Protein AF-A0AAW5ZJD1-F1 (afdb_monomer)

Mean predicted aligned error: 7.02 Å

Structure (mmCIF, N/CA/C/O backbone):
data_AF-A0AAW5ZJD1-F1
#
_entry.id   AF-A0AAW5ZJD1-F1
#
loop_
_atom_site.group_PDB
_atom_site.id
_atom_site.type_symbol
_atom_site.label_atom_id
_atom_site.label_alt_id
_atom_site.label_comp_id
_atom_site.label_asym_id
_atom_site.label_entity_id
_atom_site.label_seq_id
_atom_site.pdbx_PDB_ins_code
_atom_site.Cartn_x
_atom_site.Cartn_y
_atom_site.Cartn_z
_atom_site.occupancy
_atom_site.B_iso_or_equiv
_atom_site.auth_seq_id
_atom_site.auth_comp_id
_atom_site.auth_asym_id
_atom_site.auth_atom_id
_atom_site.pdbx_PDB_model_num
ATOM 1 N N . MET A 1 1 ? 21.258 -12.313 3.376 1.00 42.78 1 MET A N 1
ATOM 2 C CA . MET A 1 1 ? 20.514 -13.504 2.902 1.00 42.78 1 MET A CA 1
ATOM 3 C C . MET A 1 1 ? 19.874 -13.174 1.554 1.00 42.78 1 MET A C 1
ATOM 5 O O . MET A 1 1 ? 19.083 -12.244 1.484 1.00 42.78 1 MET A O 1
ATOM 9 N N . LYS A 1 2 ? 20.294 -13.832 0.463 1.00 48.34 2 LYS A N 1
ATOM 10 C CA . LYS A 1 2 ? 19.759 -13.617 -0.898 1.00 48.34 2 LYS A CA 1
ATOM 11 C C . LYS A 1 2 ? 18.590 -14.581 -1.125 1.00 48.34 2 LYS A C 1
ATOM 13 O O . LYS A 1 2 ? 18.828 -15.761 -1.362 1.00 48.34 2 LYS A O 1
ATOM 18 N N . ASN A 1 3 ? 17.354 -14.089 -1.085 1.00 51.97 3 ASN A N 1
ATOM 19 C CA . ASN A 1 3 ? 16.185 -14.897 -1.441 1.00 51.97 3 ASN A CA 1
ATOM 20 C C . ASN A 1 3 ? 16.116 -15.062 -2.967 1.00 51.97 3 ASN A C 1
ATOM 22 O O . ASN A 1 3 ? 15.800 -14.126 -3.700 1.00 51.97 3 ASN A O 1
ATOM 26 N N . LYS A 1 4 ? 16.469 -16.263 -3.442 1.00 59.03 4 LYS A N 1
ATOM 27 C CA . LYS A 1 4 ? 16.466 -16.681 -4.853 1.00 59.03 4 LYS A CA 1
ATOM 28 C C . LYS A 1 4 ? 15.130 -17.321 -5.257 1.00 59.03 4 LYS A C 1
ATOM 30 O O . LYS A 1 4 ? 15.091 -18.447 -5.737 1.00 59.03 4 LYS A O 1
ATOM 35 N N . SER A 1 5 ? 14.036 -16.580 -5.137 1.00 62.69 5 SER A N 1
ATOM 36 C CA . SER A 1 5 ? 12.874 -16.815 -5.999 1.00 62.69 5 SER A CA 1
ATOM 37 C C . SER A 1 5 ? 12.287 -15.465 -6.402 1.00 62.69 5 SER A C 1
ATOM 39 O O . SER A 1 5 ? 11.7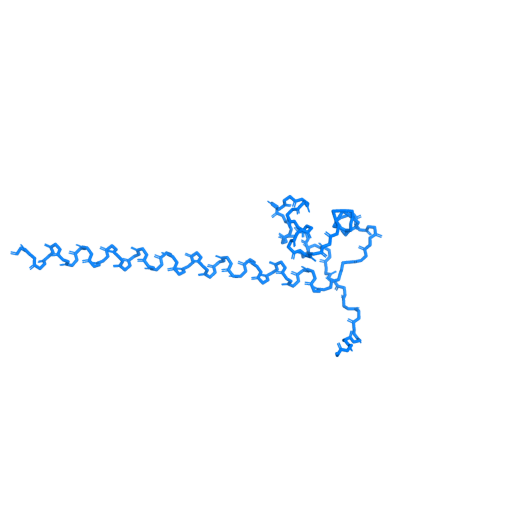61 -14.717 -5.580 1.00 62.69 5 SER A O 1
ATOM 41 N N . LYS A 1 6 ? 12.438 -15.100 -7.683 1.00 68.56 6 LYS A N 1
ATOM 42 C CA . LYS A 1 6 ? 11.718 -13.960 -8.267 1.00 68.56 6 LYS A CA 1
ATOM 43 C C . LYS A 1 6 ? 10.248 -14.356 -8.347 1.00 68.56 6 LYS A C 1
ATOM 45 O O . LYS A 1 6 ? 9.797 -14.880 -9.358 1.00 68.56 6 LYS A O 1
ATOM 50 N N . ARG A 1 7 ? 9.527 -14.182 -7.243 1.00 86.19 7 ARG A N 1
ATOM 51 C CA . ARG A 1 7 ? 8.079 -14.359 -7.204 1.00 86.19 7 ARG A CA 1
ATOM 52 C C . ARG A 1 7 ? 7.441 -13.069 -7.696 1.00 86.19 7 ARG A C 1
ATOM 54 O O . ARG A 1 7 ? 7.773 -11.986 -7.205 1.00 86.19 7 ARG A O 1
ATOM 61 N N . TRP A 1 8 ? 6.556 -13.198 -8.672 1.00 93.00 8 TRP A N 1
ATOM 62 C CA . TRP A 1 8 ? 5.754 -12.099 -9.192 1.00 93.00 8 TRP A CA 1
ATOM 63 C C . TRP A 1 8 ? 4.360 -12.162 -8.567 1.00 93.00 8 TRP A C 1
ATOM 65 O O . TRP A 1 8 ? 3.839 -13.251 -8.334 1.00 93.00 8 TRP A O 1
ATOM 75 N N . ALA A 1 9 ? 3.793 -11.003 -8.248 1.00 91.75 9 ALA A N 1
ATOM 76 C CA . ALA A 1 9 ? 2.426 -10.881 -7.766 1.00 91.75 9 ALA A CA 1
ATOM 77 C C . ALA A 1 9 ? 1.433 -11.029 -8.923 1.00 91.75 9 ALA A C 1
ATOM 79 O O . ALA A 1 9 ? 1.761 -10.744 -10.078 1.00 91.75 9 ALA A O 1
ATOM 80 N N . ASN A 1 10 ? 0.192 -11.384 -8.594 1.00 92.94 10 ASN A N 1
ATOM 81 C CA . ASN A 1 10 ? -0.920 -11.222 -9.518 1.00 92.94 10 ASN A CA 1
ATOM 82 C C . ASN A 1 10 ? -1.221 -9.712 -9.689 1.00 92.94 10 ASN A C 1
ATOM 84 O O . ASN A 1 10 ? -1.458 -9.033 -8.685 1.00 92.94 10 ASN A O 1
ATOM 88 N N . PRO A 1 11 ? -1.243 -9.159 -10.919 1.00 94.62 11 PRO A N 1
ATOM 89 C CA . PRO A 1 11 ? -1.574 -7.751 -11.140 1.00 94.62 11 PRO A CA 1
ATOM 90 C C . PRO A 1 11 ? -2.926 -7.331 -10.558 1.00 94.62 11 PRO A C 1
ATOM 92 O O . PRO A 1 11 ? -3.028 -6.243 -9.992 1.00 94.62 11 PRO A O 1
ATOM 95 N N . ALA A 1 12 ? -3.939 -8.200 -10.630 1.00 94.69 12 ALA A N 1
ATOM 96 C CA . ALA A 1 12 ? -5.267 -7.918 -10.088 1.00 94.69 12 ALA A CA 1
ATOM 97 C C . ALA A 1 12 ? -5.245 -7.783 -8.556 1.00 94.69 12 ALA A C 1
ATOM 99 O O . ALA A 1 12 ? -5.899 -6.905 -7.997 1.00 94.69 12 ALA A O 1
ATOM 100 N N . GLU A 1 13 ? -4.441 -8.604 -7.875 1.00 94.25 13 GLU A N 1
ATOM 101 C CA . GLU A 1 13 ? -4.246 -8.527 -6.424 1.00 94.25 13 GLU A CA 1
ATOM 102 C C . GLU A 1 13 ? -3.574 -7.205 -6.032 1.00 94.25 13 GLU A C 1
ATOM 104 O O . GLU A 1 13 ? -4.052 -6.491 -5.148 1.00 94.25 13 GLU A O 1
ATOM 109 N N . PHE A 1 14 ? -2.496 -6.833 -6.731 1.00 96.50 14 PHE A N 1
ATOM 110 C CA . PHE A 1 14 ? -1.820 -5.561 -6.489 1.00 96.50 14 PHE A CA 1
ATOM 111 C C . PHE A 1 14 ? -2.755 -4.368 -6.714 1.00 96.50 14 PHE A C 1
ATOM 113 O O . PHE A 1 14 ? -2.789 -3.457 -5.889 1.00 96.50 14 PHE A O 1
ATOM 120 N N . GLN A 1 15 ? -3.533 -4.374 -7.802 1.00 95.50 15 GLN A N 1
ATOM 121 C CA . GLN A 1 15 ? -4.499 -3.315 -8.096 1.00 95.50 15 GLN A CA 1
ATOM 122 C C . GLN A 1 15 ? -5.585 -3.217 -7.021 1.00 95.50 15 GLN A C 1
ATOM 124 O O . GLN A 1 15 ? -5.890 -2.110 -6.581 1.00 95.50 15 GLN A O 1
ATOM 129 N N . ALA A 1 16 ? -6.113 -4.350 -6.547 1.00 95.38 16 ALA A N 1
ATOM 130 C CA . ALA A 1 16 ? -7.119 -4.375 -5.490 1.00 95.38 16 ALA A CA 1
ATOM 131 C C . ALA A 1 16 ? -6.615 -3.717 -4.195 1.00 95.38 16 ALA A C 1
ATOM 133 O O . ALA A 1 16 ? -7.341 -2.944 -3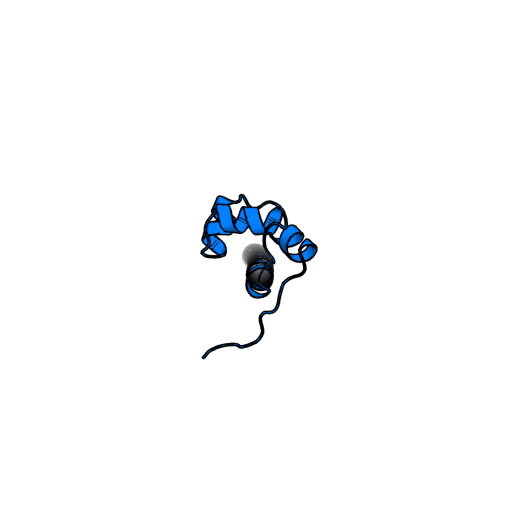.574 1.00 95.38 16 ALA A O 1
ATOM 134 N N . TYR A 1 17 ? -5.361 -3.966 -3.803 1.00 95.00 17 TYR A N 1
ATOM 135 C CA . TYR A 1 17 ? -4.783 -3.357 -2.599 1.00 95.00 17 TYR A CA 1
ATOM 136 C C . TYR A 1 17 ? -4.284 -1.924 -2.801 1.00 95.00 17 TYR A C 1
ATOM 138 O O . TYR A 1 17 ? -4.239 -1.143 -1.850 1.00 9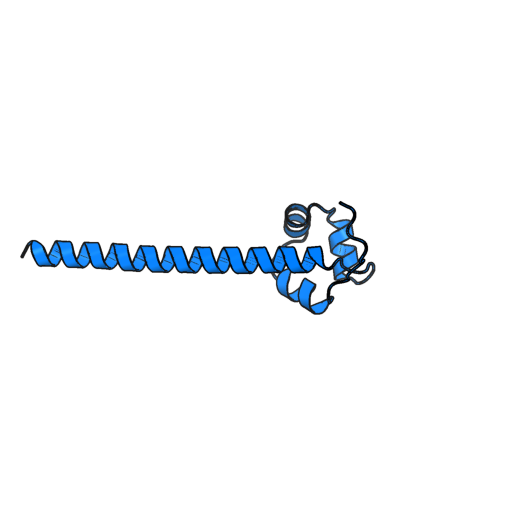5.00 17 TYR A O 1
ATOM 146 N N . ALA A 1 18 ? -3.899 -1.567 -4.024 1.00 95.19 18 ALA A N 1
ATOM 147 C CA . ALA A 1 18 ? -3.510 -0.208 -4.378 1.00 95.19 18 ALA A CA 1
ATOM 148 C C . ALA A 1 18 ? -4.716 0.735 -4.528 1.00 95.19 18 ALA A C 1
ATOM 150 O O . ALA A 1 18 ? -4.542 1.956 -4.531 1.00 95.19 18 ALA A O 1
ATOM 151 N N . LEU A 1 19 ? -5.926 0.184 -4.663 1.00 93.31 19 LEU A N 1
ATOM 152 C CA . LEU A 1 19 ? -7.148 0.941 -4.892 1.00 93.31 19 LEU A CA 1
ATOM 153 C C . LEU A 1 19 ? -7.374 1.989 -3.790 1.00 93.31 19 LEU A C 1
ATOM 155 O O . LEU A 1 19 ? -7.311 1.703 -2.595 1.00 93.31 19 LEU A O 1
ATOM 159 N N . GLY A 1 20 ? -7.628 3.232 -4.204 1.00 90.38 20 GLY A N 1
ATOM 160 C CA . GLY A 1 20 ? -7.846 4.359 -3.292 1.00 90.38 20 GLY A CA 1
ATOM 161 C C . GLY A 1 20 ? -6.572 4.974 -2.698 1.00 90.38 20 GLY A C 1
ATOM 162 O O . GLY A 1 20 ? -6.669 5.950 -1.954 1.00 90.38 20 GLY A O 1
ATOM 163 N N . LEU A 1 21 ? -5.378 4.466 -3.029 1.00 93.88 21 LEU A N 1
ATOM 164 C CA . LEU A 1 21 ? -4.109 5.077 -2.631 1.00 93.88 21 LEU A CA 1
ATOM 165 C C . LEU A 1 21 ? -3.504 5.875 -3.796 1.00 93.88 21 LEU A C 1
ATOM 167 O O . LEU A 1 21 ? -3.280 5.322 -4.874 1.00 93.88 21 LEU A O 1
ATOM 171 N N . PRO A 1 22 ? -3.167 7.164 -3.605 1.00 96.00 22 PRO A N 1
ATOM 172 C CA . PRO A 1 22 ? -2.519 7.933 -4.656 1.00 96.00 22 PRO A CA 1
ATOM 173 C C . PRO A 1 22 ? -1.096 7.415 -4.893 1.00 96.00 22 PRO A C 1
ATOM 175 O O . PRO A 1 22 ? -0.404 6.976 -3.968 1.00 96.00 22 PRO A O 1
ATOM 178 N N . ILE A 1 23 ? -0.616 7.536 -6.131 1.00 96.50 23 ILE A N 1
ATOM 179 C CA . ILE A 1 23 ? 0.666 6.962 -6.568 1.00 96.50 23 ILE A CA 1
ATOM 180 C C . ILE A 1 23 ? 1.865 7.411 -5.718 1.00 96.50 23 ILE A C 1
ATOM 182 O O . ILE A 1 23 ? 2.768 6.625 -5.441 1.00 96.50 23 ILE A O 1
ATOM 186 N N . LYS A 1 24 ? 1.857 8.660 -5.230 1.00 96.94 24 LYS A N 1
ATOM 187 C CA . LYS A 1 24 ? 2.897 9.193 -4.334 1.00 96.94 24 LYS A CA 1
ATOM 188 C C . LYS A 1 24 ? 2.901 8.499 -2.968 1.00 96.94 24 LYS A C 1
ATOM 190 O O . LYS A 1 24 ? 3.963 8.333 -2.377 1.00 96.94 24 LYS A O 1
ATOM 195 N N . THR A 1 25 ? 1.739 8.090 -2.464 1.00 96.75 25 THR A N 1
ATOM 196 C CA . THR A 1 25 ? 1.631 7.340 -1.204 1.00 96.75 25 THR A CA 1
ATOM 197 C C . THR A 1 25 ? 2.101 5.907 -1.403 1.00 96.75 25 THR A C 1
ATOM 199 O O . THR A 1 25 ? 2.908 5.431 -0.610 1.00 96.75 25 THR A O 1
ATOM 202 N N . LEU A 1 26 ? 1.698 5.254 -2.497 1.00 97.00 26 LEU A N 1
ATOM 203 C CA . LEU A 1 26 ? 2.205 3.925 -2.857 1.00 97.00 26 LEU A CA 1
ATOM 204 C C . LEU A 1 26 ? 3.732 3.920 -2.986 1.00 97.00 26 LEU A C 1
ATOM 206 O O . LEU A 1 26 ? 4.393 3.053 -2.426 1.00 97.00 26 LEU A O 1
ATOM 210 N N . ALA A 1 27 ? 4.296 4.933 -3.646 1.00 97.69 27 ALA A N 1
ATOM 211 C CA . ALA A 1 27 ? 5.737 5.127 -3.781 1.00 97.69 27 ALA A CA 1
ATOM 212 C C . ALA A 1 27 ? 6.450 5.201 -2.416 1.00 97.69 27 ALA A C 1
ATOM 214 O O . ALA A 1 27 ? 7.472 4.545 -2.217 1.00 97.69 27 ALA A O 1
ATOM 215 N N . LYS A 1 28 ? 5.881 5.936 -1.451 1.00 97.31 28 LYS A N 1
ATOM 216 C CA . LYS A 1 28 ? 6.411 6.018 -0.079 1.00 97.31 28 LYS A CA 1
ATOM 217 C C . LYS A 1 28 ? 6.297 4.690 0.671 1.00 97.31 28 LYS A C 1
ATOM 219 O O . LYS A 1 28 ? 7.280 4.252 1.257 1.00 97.31 28 LYS A O 1
ATOM 224 N N . ILE A 1 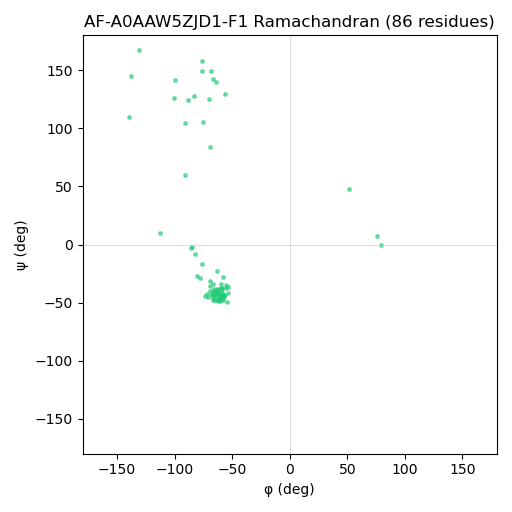29 ? 5.128 4.045 0.633 1.00 95.81 29 ILE A N 1
ATOM 225 C CA . ILE A 1 29 ? 4.871 2.773 1.334 1.00 95.81 29 ILE A CA 1
ATOM 226 C C . ILE A 1 29 ? 5.809 1.676 0.822 1.00 95.81 29 ILE A C 1
ATOM 228 O O . ILE A 1 29 ? 6.432 0.968 1.605 1.00 95.81 29 ILE A O 1
ATOM 232 N N . LEU A 1 30 ? 5.922 1.557 -0.499 1.00 96.38 30 LEU A N 1
ATOM 233 C CA . LEU A 1 30 ? 6.686 0.504 -1.164 1.00 96.38 30 LEU A CA 1
ATOM 234 C C . LEU A 1 30 ? 8.172 0.862 -1.319 1.00 96.38 30 LEU A C 1
ATOM 236 O O . LEU A 1 30 ? 8.940 0.053 -1.836 1.00 96.38 30 LEU A O 1
ATOM 240 N N . GLN A 1 31 ? 8.578 2.067 -0.900 1.00 96.88 31 GLN A N 1
ATOM 241 C CA . GLN A 1 31 ? 9.931 2.613 -1.054 1.00 96.88 31 GLN A CA 1
ATOM 242 C C . GLN A 1 31 ? 10.435 2.523 -2.506 1.00 96.88 31 GLN A C 1
ATOM 244 O O . GLN A 1 31 ? 11.535 2.045 -2.803 1.00 96.88 31 GLN A O 1
ATOM 249 N N . ARG A 1 32 ? 9.591 2.947 -3.448 1.00 97.12 32 ARG A N 1
ATOM 250 C CA . ARG A 1 32 ? 9.876 2.963 -4.889 1.00 97.12 32 ARG A CA 1
ATOM 251 C C . ARG A 1 32 ? 9.537 4.313 -5.491 1.00 97.12 32 ARG A C 1
ATOM 253 O O . ARG A 1 32 ? 8.885 5.144 -4.873 1.00 97.12 32 ARG A O 1
ATOM 260 N N . THR A 1 33 ? 9.988 4.540 -6.718 1.00 98.00 33 THR A N 1
ATOM 261 C CA . THR A 1 33 ? 9.665 5.776 -7.433 1.00 98.00 33 THR A CA 1
ATOM 262 C C . THR A 1 33 ? 8.231 5.730 -7.965 1.00 98.00 33 THR A C 1
ATOM 264 O O . THR A 1 33 ? 7.765 4.651 -8.341 1.00 98.00 33 THR A O 1
ATOM 267 N N . PRO A 1 34 ? 7.536 6.878 -8.085 1.00 97.88 34 PRO A N 1
ATOM 268 C CA . PRO A 1 34 ? 6.208 6.934 -8.699 1.00 97.88 34 PRO A CA 1
ATOM 269 C C . PRO A 1 34 ? 6.181 6.316 -10.100 1.00 97.88 34 PRO A C 1
ATOM 271 O O . PRO A 1 34 ? 5.241 5.611 -10.440 1.00 97.88 34 PRO A O 1
ATOM 274 N N . ARG A 1 35 ? 7.259 6.499 -10.875 1.00 98.00 35 ARG A N 1
ATOM 275 C CA . ARG A 1 35 ? 7.434 5.855 -12.182 1.00 98.00 35 ARG A CA 1
ATOM 276 C C . ARG A 1 35 ? 7.387 4.330 -12.089 1.00 98.00 35 AR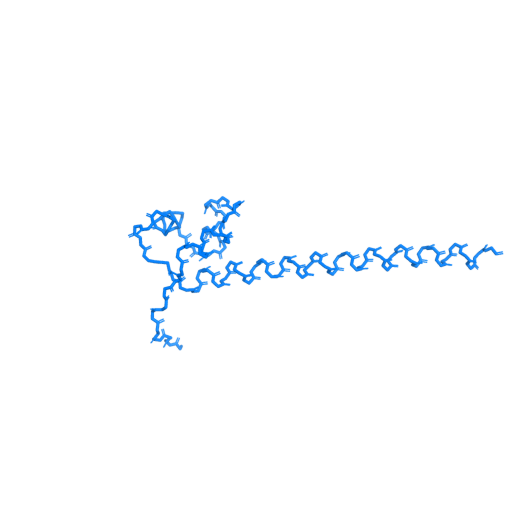G A C 1
ATOM 278 O O . ARG A 1 35 ? 6.682 3.709 -12.863 1.00 98.00 35 ARG A O 1
ATOM 285 N N . THR A 1 36 ? 8.085 3.736 -11.122 1.00 97.81 36 THR A N 1
ATOM 286 C CA . THR A 1 36 ? 8.071 2.275 -10.933 1.00 97.81 36 THR A CA 1
ATOM 287 C C . THR A 1 36 ? 6.673 1.769 -10.582 1.00 97.81 36 THR A C 1
ATOM 289 O O . THR A 1 36 ? 6.255 0.739 -11.096 1.00 97.81 36 THR A O 1
ATOM 292 N N . ILE A 1 37 ? 5.938 2.500 -9.736 1.00 97.62 37 ILE A N 1
ATOM 293 C CA . ILE A 1 37 ? 4.549 2.149 -9.406 1.00 97.62 37 ILE A CA 1
ATOM 294 C C . ILE A 1 37 ? 3.657 2.242 -10.647 1.00 97.62 37 ILE A C 1
ATOM 296 O O . ILE A 1 37 ? 2.854 1.344 -10.881 1.00 97.62 37 ILE A O 1
ATOM 300 N N . ASN A 1 38 ? 3.832 3.285 -11.462 1.00 97.19 38 ASN A N 1
ATOM 301 C CA . ASN A 1 38 ? 3.104 3.437 -12.717 1.00 97.19 38 ASN A CA 1
ATOM 302 C C . ASN A 1 38 ? 3.397 2.276 -13.675 1.00 97.19 38 ASN A C 1
ATOM 304 O O . ASN A 1 38 ? 2.468 1.690 -14.214 1.00 97.19 38 ASN A O 1
ATOM 308 N N . ASP A 1 39 ? 4.669 1.900 -13.836 1.00 97.75 39 ASP A N 1
ATOM 309 C CA . ASP A 1 39 ? 5.075 0.775 -14.687 1.00 97.75 39 ASP A CA 1
ATOM 310 C C . ASP A 1 39 ? 4.435 -0.552 -14.233 1.00 97.75 39 ASP A C 1
ATOM 312 O O . ASP A 1 39 ? 4.123 -1.408 -15.057 1.00 97.75 39 ASP A O 1
ATOM 316 N N . TRP A 1 40 ? 4.232 -0.739 -12.926 1.00 96.62 40 TRP A N 1
ATOM 317 C CA . TRP A 1 40 ? 3.526 -1.902 -12.380 1.00 96.62 40 TRP A CA 1
ATOM 318 C C . TRP A 1 40 ? 2.023 -1.852 -12.650 1.00 96.62 40 TRP A C 1
ATOM 320 O O . TRP A 1 40 ? 1.436 -2.861 -13.028 1.00 96.62 40 TRP A O 1
ATOM 330 N N . GLN A 1 41 ? 1.397 -0.686 -12.480 1.00 94.81 41 GLN A N 1
ATOM 331 C CA . GLN A 1 41 ? -0.044 -0.513 -12.685 1.00 94.81 41 GLN A CA 1
ATOM 332 C C . GLN A 1 41 ? -0.451 -0.634 -14.157 1.00 94.81 41 GLN A C 1
ATOM 334 O O . GLN A 1 41 ? -1.513 -1.183 -14.440 1.00 94.81 41 GLN A O 1
ATOM 339 N N . THR A 1 42 ? 0.393 -0.165 -15.079 1.00 95.56 42 THR A N 1
ATOM 340 C CA . THR A 1 42 ? 0.171 -0.268 -16.532 1.00 95.56 42 THR A CA 1
ATOM 341 C C . THR A 1 42 ? 0.581 -1.621 -17.111 1.00 95.56 42 THR A C 1
ATOM 343 O O . THR A 1 42 ? 0.332 -1.882 -18.284 1.00 95.56 42 THR A O 1
ATOM 346 N N . GLY A 1 43 ? 1.229 -2.481 -16.318 1.00 94.88 43 GLY A N 1
ATOM 347 C CA . GLY A 1 43 ? 1.754 -3.766 -16.782 1.00 94.88 43 GLY A CA 1
ATOM 348 C C . GLY A 1 43 ? 3.040 -3.660 -17.609 1.00 94.88 43 GLY A C 1
ATOM 349 O O . GLY A 1 43 ? 3.519 -4.673 -18.112 1.00 94.88 43 GLY A O 1
ATOM 350 N N . ALA A 1 44 ? 3.648 -2.473 -17.716 1.00 96.38 44 ALA A N 1
ATOM 351 C CA . ALA A 1 44 ? 4.936 -2.283 -18.384 1.00 96.38 44 ALA A CA 1
ATOM 352 C C . ALA A 1 44 ? 6.086 -3.041 -17.692 1.00 96.38 44 ALA A C 1
ATOM 354 O O . ALA A 1 44 ? 7.111 -3.330 -18.313 1.00 96.38 44 ALA A O 1
ATOM 355 N N . ARG A 1 45 ? 5.941 -3.361 -16.397 1.00 94.81 45 ARG A N 1
ATOM 356 C CA . ARG A 1 45 ? 6.885 -4.189 -15.636 1.00 94.81 45 ARG A CA 1
ATOM 357 C C . ARG A 1 45 ? 6.164 -5.188 -14.732 1.00 94.81 45 ARG A C 1
ATOM 359 O O . ARG A 1 45 ? 5.148 -4.836 -14.133 1.00 94.81 45 ARG A O 1
ATOM 366 N N . PRO A 1 46 ? 6.724 -6.398 -14.543 1.00 94.69 46 PRO A N 1
ATOM 367 C CA . PRO A 1 46 ? 6.159 -7.370 -13.624 1.00 94.69 46 PRO A CA 1
ATOM 368 C C . PRO A 1 46 ? 6.265 -6.876 -12.178 1.00 94.69 46 PRO A C 1
ATOM 370 O O . PRO A 1 46 ? 7.259 -6.265 -11.767 1.00 94.69 46 PRO A O 1
ATOM 373 N N . ILE A 1 47 ? 5.224 -7.163 -11.403 1.00 96.19 47 ILE A N 1
ATOM 374 C CA . ILE A 1 47 ? 5.082 -6.691 -10.028 1.00 96.19 47 ILE A CA 1
ATOM 375 C C . ILE A 1 47 ? 5.741 -7.700 -9.090 1.00 96.19 47 ILE A C 1
ATOM 377 O O . ILE A 1 47 ? 5.371 -8.873 -9.120 1.00 96.19 47 ILE A O 1
ATOM 381 N N . PRO A 1 48 ? 6.703 -7.311 -8.241 1.00 95.69 48 PRO A N 1
ATOM 382 C CA . PRO A 1 48 ? 7.275 -8.228 -7.261 1.00 95.69 48 PRO A CA 1
ATOM 383 C C . PRO A 1 48 ? 6.235 -8.695 -6.231 1.00 95.69 48 PRO A C 1
ATOM 385 O O . PRO A 1 48 ? 5.468 -7.877 -5.728 1.00 95.69 48 PRO A O 1
ATOM 388 N N . ALA A 1 49 ? 6.259 -9.976 -5.845 1.00 94.06 49 ALA A N 1
ATOM 389 C CA . ALA A 1 49 ? 5.337 -10.543 -4.848 1.00 94.06 49 ALA A CA 1
ATOM 390 C C . ALA A 1 49 ? 5.327 -9.756 -3.526 1.00 94.06 49 ALA A C 1
ATOM 392 O O . ALA A 1 49 ? 4.261 -9.430 -3.009 1.00 94.06 49 ALA A O 1
ATOM 393 N N . TRP A 1 50 ? 6.508 -9.341 -3.049 1.00 94.94 50 TRP A N 1
ATOM 394 C CA . TRP A 1 50 ? 6.641 -8.559 -1.815 1.00 94.94 50 TRP A CA 1
ATOM 395 C C . TRP A 1 50 ? 5.850 -7.242 -1.846 1.00 94.94 50 TRP A C 1
ATOM 397 O O . TRP A 1 50 ? 5.450 -6.751 -0.795 1.00 94.94 50 TRP A O 1
ATOM 407 N N . ALA A 1 51 ? 5.623 -6.651 -3.027 1.00 96.12 51 ALA A N 1
ATOM 408 C CA . ALA A 1 51 ? 4.911 -5.381 -3.138 1.00 96.12 51 ALA A CA 1
ATOM 409 C C . ALA A 1 51 ? 3.419 -5.558 -2.826 1.00 96.12 51 ALA A C 1
ATOM 411 O O . ALA A 1 51 ? 2.864 -4.785 -2.048 1.00 96.12 51 ALA A O 1
ATOM 412 N N . ALA A 1 52 ? 2.785 -6.599 -3.376 1.00 95.44 52 ALA A N 1
ATOM 413 C CA . ALA A 1 52 ? 1.399 -6.937 -3.052 1.00 95.44 52 ALA A CA 1
ATOM 414 C C . ALA A 1 52 ? 1.267 -7.427 -1.601 1.00 95.44 52 ALA A C 1
ATOM 416 O O . ALA A 1 52 ? 0.378 -6.978 -0.878 1.00 95.44 52 ALA A O 1
ATOM 417 N N . GLU A 1 53 ? 2.200 -8.268 -1.139 1.00 95.44 53 GLU A N 1
ATOM 418 C CA . GLU A 1 53 ? 2.227 -8.769 0.240 1.00 95.44 53 GLU A CA 1
ATOM 419 C C . GLU A 1 53 ? 2.321 -7.634 1.269 1.00 95.44 53 GLU A C 1
ATOM 421 O O . GLU A 1 53 ? 1.605 -7.655 2.271 1.00 95.44 53 GLU A O 1
ATOM 426 N N . LEU A 1 54 ? 3.149 -6.615 1.018 1.00 96.06 54 LEU A N 1
ATOM 427 C CA . LEU A 1 54 ? 3.287 -5.473 1.921 1.00 96.06 54 LEU A CA 1
ATOM 428 C C . LEU A 1 54 ? 1.999 -4.644 2.000 1.00 96.06 54 LEU A C 1
ATOM 430 O O . LEU A 1 54 ? 1.591 -4.243 3.092 1.00 96.06 54 LEU A O 1
ATOM 434 N N . LEU A 1 55 ? 1.324 -4.413 0.867 1.00 95.94 55 LEU A N 1
ATOM 435 C CA . LEU A 1 55 ? 0.030 -3.723 0.871 1.00 95.94 55 LEU A CA 1
ATOM 436 C C . LEU A 1 55 ? -1.034 -4.539 1.615 1.00 95.94 55 LEU A C 1
ATOM 438 O O . LEU A 1 55 ? -1.783 -3.979 2.418 1.00 95.94 55 LEU A O 1
ATOM 442 N N . ARG A 1 56 ? -1.053 -5.863 1.420 1.00 94.81 56 ARG A N 1
ATOM 443 C CA . ARG A 1 56 ? -1.938 -6.777 2.151 1.00 94.81 56 ARG A CA 1
ATOM 444 C C . ARG A 1 56 ? -1.724 -6.679 3.660 1.00 94.81 56 ARG A C 1
ATOM 446 O O . ARG A 1 56 ? -2.692 -6.526 4.401 1.00 94.81 56 ARG A O 1
ATOM 453 N N . LEU A 1 57 ? -0.469 -6.721 4.116 1.00 95.69 57 LEU A N 1
ATOM 454 C CA . LEU A 1 57 ? -0.125 -6.576 5.535 1.00 95.69 57 LEU A CA 1
ATOM 455 C C . LEU A 1 57 ? -0.629 -5.246 6.095 1.00 95.69 57 LEU A C 1
ATOM 457 O O . LEU A 1 57 ? -1.262 -5.228 7.146 1.00 95.69 57 LEU A O 1
ATOM 461 N N . ARG A 1 58 ? -0.449 -4.149 5.355 1.00 93.31 58 ARG A N 1
ATOM 462 C CA . ARG A 1 58 ? -0.914 -2.819 5.769 1.00 93.31 58 ARG A CA 1
ATOM 463 C C . ARG A 1 58 ? -2.432 -2.744 5.946 1.00 93.31 58 ARG A C 1
ATOM 465 O O . ARG A 1 58 ? -2.920 -2.078 6.858 1.00 93.31 58 ARG A O 1
ATOM 472 N N . ILE A 1 59 ? -3.184 -3.415 5.075 1.00 93.06 59 ILE A N 1
ATOM 473 C CA . ILE A 1 59 ? -4.647 -3.496 5.171 1.00 93.06 59 ILE A CA 1
ATOM 474 C C . ILE A 1 59 ? -5.051 -4.289 6.413 1.00 93.06 59 ILE A C 1
ATOM 476 O O . ILE A 1 59 ? -5.910 -3.831 7.166 1.00 93.06 59 ILE A O 1
ATOM 480 N N . VAL A 1 60 ? -4.410 -5.436 6.653 1.00 94.81 60 VAL A N 1
ATOM 481 C CA . VAL A 1 60 ? -4.656 -6.251 7.850 1.00 94.81 60 VAL A CA 1
ATOM 482 C C . VAL A 1 60 ? -4.337 -5.454 9.118 1.00 94.81 60 VAL A C 1
ATOM 484 O O . VAL A 1 60 ? -5.179 -5.388 10.007 1.00 94.81 60 VAL A O 1
ATOM 487 N N . GLU A 1 61 ? -3.191 -4.770 9.181 1.00 94.81 61 GLU A N 1
ATOM 488 C CA . GLU A 1 61 ? -2.822 -3.886 10.299 1.00 94.81 61 GLU A CA 1
ATOM 489 C C . GLU A 1 61 ? -3.895 -2.827 10.561 1.00 94.81 61 GLU A C 1
ATOM 491 O O . GLU A 1 61 ? -4.366 -2.682 11.689 1.00 94.81 61 GLU A O 1
ATOM 496 N N . LYS A 1 62 ? -4.338 -2.124 9.511 1.00 91.69 62 LYS A N 1
ATOM 497 C CA . LYS A 1 62 ? -5.386 -1.103 9.619 1.00 91.69 62 LYS A CA 1
ATOM 498 C C . LYS A 1 62 ? -6.697 -1.694 10.142 1.00 91.69 62 LYS A C 1
ATOM 500 O O . LYS A 1 62 ? -7.341 -1.095 10.999 1.00 91.69 62 LYS A O 1
ATOM 505 N N . GLN A 1 63 ? -7.104 -2.863 9.647 1.00 92.81 63 GLN A N 1
ATOM 506 C CA . GLN A 1 63 ? -8.316 -3.538 10.116 1.00 92.81 63 GLN A CA 1
ATOM 507 C C . GLN A 1 63 ? -8.209 -3.943 11.589 1.00 92.81 63 GLN A C 1
ATOM 509 O O . GLN A 1 63 ? -9.173 -3.772 12.334 1.00 92.81 63 GLN A O 1
ATOM 514 N N . MET A 1 64 ? -7.049 -4.439 12.023 1.00 94.75 64 MET A N 1
ATOM 515 C CA . MET A 1 64 ? -6.817 -4.800 13.423 1.00 94.75 64 MET A CA 1
ATOM 516 C C . MET A 1 64 ? -6.851 -3.572 14.335 1.00 94.75 64 MET A C 1
ATOM 518 O O . MET A 1 64 ? -7.514 -3.608 15.368 1.00 94.75 64 MET A O 1
ATOM 522 N N . GLN A 1 65 ? -6.236 -2.462 13.920 1.00 92.88 65 GLN A N 1
ATOM 523 C CA . GLN A 1 65 ? -6.293 -1.191 14.650 1.00 92.88 65 GLN A CA 1
ATOM 524 C C . GLN A 1 65 ? -7.732 -0.683 14.800 1.00 92.88 65 GLN A C 1
ATOM 526 O O . GLN A 1 65 ? -8.147 -0.310 15.894 1.00 92.88 65 GLN A O 1
ATOM 531 N N . LEU A 1 66 ? -8.525 -0.717 13.724 1.00 92.06 66 LEU A N 1
ATOM 532 C CA . LEU A 1 66 ? -9.931 -0.307 13.771 1.00 92.06 66 LEU A CA 1
ATOM 533 C C . LEU A 1 66 ? -10.759 -1.188 14.718 1.00 92.06 66 LEU A C 1
ATOM 535 O O . LEU A 1 66 ? -11.577 -0.666 15.473 1.00 92.06 66 LEU A O 1
ATOM 539 N N . ARG A 1 67 ? -10.525 -2.508 14.721 1.00 91.88 67 ARG A N 1
ATOM 540 C CA . ARG A 1 67 ? -11.184 -3.432 15.658 1.00 91.88 67 ARG A CA 1
ATOM 541 C C . ARG A 1 67 ? -10.819 -3.122 17.108 1.00 91.88 67 ARG A C 1
ATOM 543 O O . ARG A 1 67 ? -11.716 -3.035 17.939 1.00 91.88 67 ARG A O 1
ATOM 550 N N . GLN A 1 68 ? -9.535 -2.914 17.401 1.00 91.88 68 GLN A N 1
ATOM 551 C CA . GLN A 1 68 ? -9.064 -2.576 18.749 1.00 91.88 68 GLN A CA 1
ATOM 552 C C . GLN A 1 68 ? -9.684 -1.269 19.257 1.00 91.88 68 GLN A C 1
ATOM 554 O O . GLN A 1 68 ? -10.176 -1.222 20.381 1.00 91.88 68 GLN A O 1
ATOM 559 N N . LEU A 1 69 ? -9.732 -0.229 18.417 1.00 91.56 69 LEU A N 1
ATOM 560 C CA . LEU A 1 69 ? -10.366 1.044 18.772 1.00 91.56 69 LEU A CA 1
ATOM 561 C C . LEU A 1 69 ? -11.871 0.893 19.028 1.00 91.56 69 LEU A C 1
ATOM 563 O O . LEU A 1 69 ? -12.386 1.475 19.980 1.00 91.56 69 LEU A O 1
ATOM 567 N N . GLY A 1 70 ? -12.572 0.098 18.215 1.00 90.62 70 GLY A N 1
ATOM 568 C CA . GLY A 1 70 ? -13.993 -0.188 18.423 1.00 90.62 70 GLY A CA 1
ATOM 569 C C . GLY A 1 70 ? -14.264 -0.897 19.754 1.00 90.62 70 GLY A C 1
ATOM 570 O O . GLY A 1 70 ? -15.177 -0.507 20.478 1.00 90.62 70 GLY A O 1
ATOM 571 N N . ILE A 1 71 ? -13.438 -1.885 20.113 1.00 85.44 71 ILE A N 1
ATOM 572 C CA . ILE A 1 71 ? -13.526 -2.585 21.405 1.00 85.44 71 ILE A CA 1
ATOM 573 C C . ILE A 1 71 ? -13.289 -1.604 22.560 1.00 85.44 71 ILE A C 1
ATOM 575 O O . ILE A 1 71 ? -14.124 -1.508 23.458 1.00 85.44 71 ILE A O 1
ATOM 579 N N . ALA A 1 72 ? -12.225 -0.799 22.488 1.00 85.31 72 ALA A N 1
ATOM 580 C CA . ALA A 1 72 ? -11.903 0.186 23.521 1.00 85.31 72 ALA A CA 1
ATOM 581 C C . ALA A 1 72 ? -13.034 1.214 23.738 1.00 85.31 72 ALA A C 1
ATOM 583 O O . ALA A 1 72 ? -13.321 1.617 24.867 1.00 85.31 72 ALA A O 1
ATOM 584 N N . GLN A 1 73 ? -13.722 1.632 22.669 1.00 86.00 73 GLN A N 1
ATOM 585 C CA . GLN A 1 73 ? -14.876 2.532 22.770 1.00 86.00 73 GLN A CA 1
ATOM 586 C C . GLN A 1 73 ? -16.073 1.885 23.480 1.00 86.00 73 GLN A C 1
ATOM 588 O O . GLN A 1 73 ? -16.753 2.552 24.268 1.00 86.00 73 GLN A O 1
ATOM 593 N N . LEU A 1 74 ? -16.340 0.605 23.208 1.00 85.38 74 LEU A N 1
ATOM 594 C CA . LEU A 1 74 ? -17.419 -0.140 23.858 1.00 85.38 74 LEU A CA 1
ATOM 595 C C . LEU A 1 74 ? -17.153 -0.301 25.358 1.00 85.38 74 LEU A C 1
ATOM 597 O O . LEU A 1 74 ? -18.043 -0.019 26.162 1.00 85.38 74 LEU A O 1
ATOM 601 N N . GLU A 1 75 ? -15.924 -0.654 25.735 1.00 88.31 75 GLU A N 1
ATOM 602 C CA . GLU A 1 75 ? -15.502 -0.764 27.136 1.00 88.31 75 GLU A CA 1
ATOM 60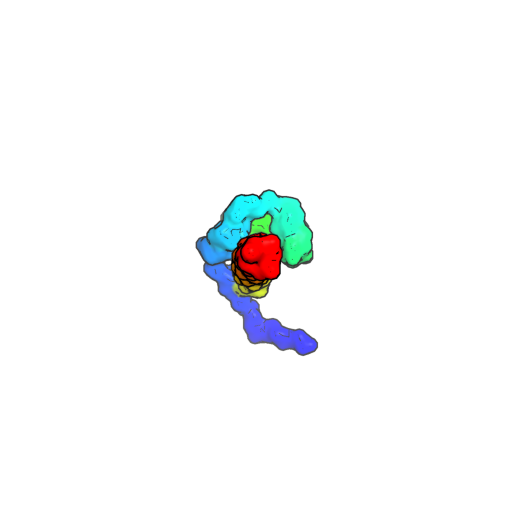3 C C . GLU A 1 75 ? -15.640 0.576 27.868 1.00 88.31 75 GLU A C 1
ATOM 605 O O . GLU A 1 75 ? -16.285 0.654 28.913 1.00 88.31 75 GLU A O 1
ATOM 610 N N . ALA A 1 76 ? -15.139 1.669 27.281 1.00 86.62 76 ALA A N 1
ATOM 611 C CA . ALA A 1 76 ? -15.259 3.004 27.867 1.00 86.62 76 ALA A CA 1
ATOM 612 C C . ALA A 1 76 ? -16.725 3.422 28.083 1.00 86.62 76 ALA A C 1
ATOM 614 O O . ALA A 1 76 ? -17.065 4.049 29.094 1.00 86.62 76 ALA A O 1
ATOM 615 N N . ARG A 1 77 ? -17.619 3.068 27.149 1.00 88.56 77 ARG A N 1
ATOM 616 C CA . ARG A 1 77 ? -19.061 3.308 27.287 1.00 88.56 77 ARG A CA 1
ATOM 617 C C . ARG A 1 77 ? -19.659 2.485 28.427 1.00 88.56 77 ARG A C 1
ATOM 619 O O . ARG A 1 77 ? -20.458 3.028 29.191 1.00 88.56 77 ARG A O 1
ATOM 626 N N . GLN A 1 78 ? -19.277 1.219 28.555 1.00 87.56 78 GLN A N 1
ATOM 627 C CA . GLN A 1 78 ? -19.791 0.319 29.585 1.00 87.56 78 GLN A CA 1
ATOM 628 C C . GLN A 1 78 ? -19.337 0.747 30.986 1.00 87.56 78 GLN A C 1
ATOM 630 O O . GLN A 1 78 ? -20.168 0.861 31.885 1.00 87.56 78 GLN A O 1
ATOM 635 N N . THR A 1 79 ? -18.068 1.131 31.149 1.00 89.56 79 THR A N 1
ATOM 636 C CA . THR A 1 79 ? -17.538 1.680 32.407 1.00 89.56 79 THR A CA 1
ATOM 637 C C . THR A 1 79 ? -18.303 2.928 32.847 1.00 89.56 79 THR A C 1
ATOM 639 O O . THR A 1 79 ? -18.709 3.032 34.004 1.00 89.56 79 THR A O 1
ATOM 642 N N . ARG A 1 80 ? -18.591 3.857 31.921 1.00 87.00 80 ARG A N 1
ATOM 643 C CA . ARG A 1 80 ? -19.404 5.054 32.215 1.00 87.00 80 ARG A CA 1
ATOM 644 C C . ARG A 1 80 ? -20.835 4.711 32.634 1.00 87.00 80 ARG A C 1
ATOM 646 O O . ARG A 1 80 ? -21.393 5.392 33.489 1.00 87.00 80 ARG A O 1
ATOM 653 N N . GLN A 1 81 ? -21.449 3.700 32.019 1.00 85.81 81 GLN A N 1
ATOM 654 C CA . GLN A 1 81 ? -22.800 3.259 32.380 1.00 85.81 81 GLN A CA 1
ATOM 655 C C . GLN A 1 81 ? -22.827 2.586 33.755 1.00 85.81 81 GLN A C 1
ATOM 657 O O . GLN A 1 81 ? -23.731 2.863 34.539 1.00 85.81 81 GLN A O 1
ATOM 662 N N . ASN A 1 82 ? -21.822 1.769 34.071 1.00 86.00 82 ASN A N 1
ATOM 663 C CA . ASN A 1 82 ? -21.701 1.120 35.374 1.00 86.00 82 ASN A CA 1
ATOM 664 C C . ASN A 1 82 ? -21.468 2.141 36.495 1.00 86.00 82 ASN A C 1
ATOM 666 O O . ASN A 1 82 ? -22.156 2.076 37.507 1.00 86.00 82 ASN A O 1
ATOM 670 N N . ALA A 1 83 ? -20.605 3.141 36.280 1.00 80.44 83 ALA A N 1
ATOM 671 C CA . ALA A 1 83 ? -20.352 4.203 37.257 1.00 80.44 83 ALA A CA 1
ATOM 672 C C . ALA A 1 83 ? -21.614 5.013 37.611 1.00 80.44 83 ALA A C 1
ATOM 674 O O . ALA A 1 83 ? -21.814 5.379 38.767 1.00 80.44 83 ALA A O 1
ATOM 675 N N . LYS A 1 84 ? -22.492 5.264 36.627 1.00 78.31 84 LYS A N 1
ATOM 676 C CA . LYS A 1 84 ? -23.791 5.925 36.848 1.00 78.31 84 LYS A CA 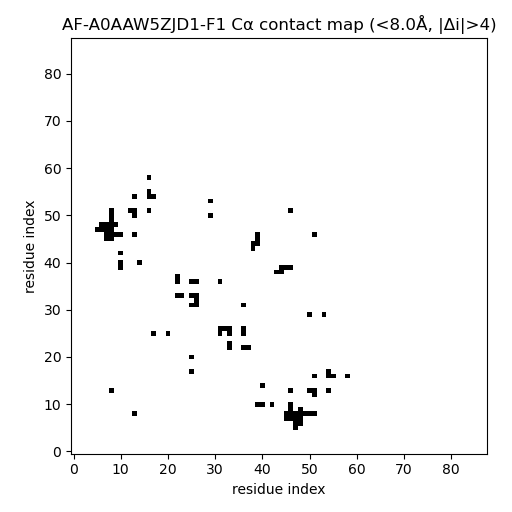1
ATOM 677 C C . LYS A 1 84 ? -24.779 5.057 37.626 1.00 78.31 84 LYS A C 1
ATOM 679 O O . LYS A 1 84 ? -25.610 5.592 38.342 1.00 78.31 84 LYS A O 1
ATOM 684 N N . ARG A 1 85 ? -24.710 3.732 37.471 1.00 72.50 85 ARG A N 1
ATOM 685 C CA . ARG A 1 85 ? -25.590 2.785 38.175 1.00 72.50 85 ARG A CA 1
ATOM 686 C C . ARG A 1 85 ? -25.175 2.554 39.625 1.00 72.50 85 ARG A C 1
ATOM 688 O O . ARG A 1 85 ? -26.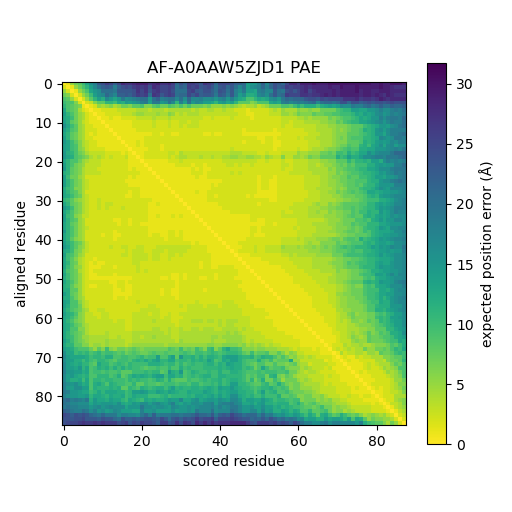034 2.266 40.434 1.00 72.50 85 ARG A O 1
ATOM 695 N N . SER A 1 86 ? -23.887 2.674 39.946 1.00 67.19 86 SER A N 1
ATOM 696 C CA . SER A 1 86 ? -23.357 2.507 41.308 1.00 67.19 86 SER A CA 1
ATOM 697 C C . SER A 1 86 ? -23.430 3.771 42.175 1.00 67.19 86 SER A C 1
ATOM 699 O O . SER A 1 86 ? -22.980 3.749 43.314 1.00 67.19 86 SER A O 1
ATOM 701 N N . SER A 1 87 ? -23.918 4.885 41.624 1.00 63.94 87 SER A N 1
ATOM 702 C CA . SER A 1 87 ? -24.093 6.171 42.321 1.00 63.94 87 SER A CA 1
ATOM 703 C C . SER A 1 87 ? -25.570 6.558 42.508 1.00 63.94 87 SER A C 1
ATOM 705 O O . SER A 1 87 ? -25.864 7.683 42.906 1.00 63.94 87 SER A O 1
ATOM 707 N N . SER A 1 88 ? -26.491 5.630 42.222 1.00 55.22 88 SER A N 1
ATOM 708 C CA . SER A 1 88 ? -27.924 5.675 42.557 1.00 55.22 88 SER A CA 1
ATOM 709 C C . SER A 1 88 ? -28.237 4.556 43.540 1.00 55.22 88 SER A C 1
ATOM 711 O O . S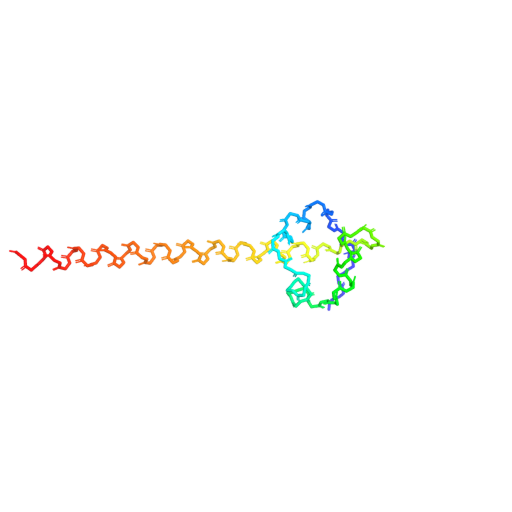ER A 1 88 ? -29.132 4.769 44.380 1.00 55.22 88 SER A O 1
#

Secondary structure (DSSP, 8-state):
------PBPPHHHHHHHHTT--HHHHHHHTTS-HHHHHHHHTTSSPPBHHHHHHHHHHHHHHHHHHHHHHHHHHHHHHHHHHHHHTT-

Radius of gyration: 20.63 Å; Cα contacts (8 Å, |Δi|>4): 54; chains: 1; bounding box: 48×26×61 Å

Organism: Ralstonia solanacearum (NCBI:txid305)

Nearest PDB structures (foldseek):
  7xi5-assembly1_A  TM=8.303E-01  e=1.463E-02  Pseudomonas citronellolis
  2ox6-assembly2_C  TM=6.913E-01  e=7.104E-02  Shewanella oneidensis MR-1
  5d50-assembly1_C  TM=7.710E-01  e=3.024E-01  Salmonella phage SPC32H
  1utx-assembly1_B  TM=7.007E-01  e=3.684E-01  Enterococcus faecalis
  2ofy-assembly1_B  TM=6.546E-01  e=4.488E-01  Rhodococcus jostii RHA1

Foldseek 3Di:
DDPPDQDFDDLVLLCVLCPPPDLVRLCVQQVHDSVVVVCSNVVVDTHGPVSSVSSVVVVVVVVVVVVVVVVVVVVVVVVVVVVVVVVD

Solvent-accessible surface area (backbone atoms only — not comparable to full-atom values): 5143 Å² total; per-residue (Å²): 136,85,83,90,67,95,51,65,40,59,66,69,58,36,49,64,60,46,58,95,56,56,58,70,55,51,14,60,77,69,73,48,51,50,67,59,53,47,30,39,76,74,61,78,38,88,41,50,30,67,60,37,51,51,44,49,50,52,51,53,52,52,53,51,52,53,50,52,54,54,52,54,52,52,51,55,52,50,53,57,51,50,58,59,60,77,74,110

pLDDT: mean 89.41, std 11.92, range [42.78, 98.0]

Sequence (88 aa):
MKNKSKRWANPAEFQAYALGLPIKTLAKILQRTPRTINDWQTGARPIPAWAAELLRLRIVEKQMQLRQLGIAQLEARQTRQNAKRSSS